Protein AF-A0A2V9RUV4-F1 (afdb_monomer_lite)

Structure (mmCIF, N/CA/C/O backbone):
data_AF-A0A2V9RUV4-F1
#
_entry.id   AF-A0A2V9RUV4-F1
#
loop_
_atom_site.group_PDB
_atom_site.id
_atom_site.type_symbol
_atom_site.label_atom_id
_atom_site.label_alt_id
_atom_site.label_comp_id
_atom_site.label_asym_id
_atom_site.label_entity_id
_atom_site.label_seq_id
_atom_site.pdbx_PDB_ins_code
_atom_site.Cartn_x
_atom_site.Cartn_y
_atom_site.Cartn_z
_atom_site.occupancy
_atom_site.B_iso_or_equiv
_atom_site.auth_seq_id
_atom_site.auth_comp_id
_atom_site.auth_asym_id
_atom_site.auth_atom_id
_atom_site.pdbx_PDB_model_num
ATOM 1 N N . MET A 1 1 ? 13.835 4.574 1.248 1.00 84.31 1 MET A N 1
ATOM 2 C CA . MET A 1 1 ? 12.656 5.333 1.713 1.00 84.31 1 MET A CA 1
ATOM 3 C C . MET A 1 1 ? 11.817 4.532 2.700 1.00 84.31 1 MET A C 1
ATOM 5 O O . MET A 1 1 ? 11.762 4.933 3.848 1.00 84.31 1 MET A O 1
ATOM 9 N N . LEU A 1 2 ? 11.228 3.397 2.304 1.00 88.75 2 LEU A N 1
ATOM 10 C CA . LEU A 1 2 ? 10.301 2.615 3.147 1.00 88.75 2 LEU A CA 1
ATOM 11 C C . LEU A 1 2 ? 10.817 2.343 4.571 1.00 88.75 2 LEU A C 1
ATOM 13 O O . LEU A 1 2 ? 10.119 2.646 5.529 1.00 88.75 2 LEU A O 1
ATOM 17 N N . LYS A 1 3 ? 12.079 1.914 4.718 1.00 91.06 3 LYS A N 1
ATOM 18 C CA . LYS A 1 3 ? 12.719 1.717 6.033 1.00 91.06 3 LYS A CA 1
ATOM 19 C C . LYS A 1 3 ? 12.682 2.961 6.932 1.00 91.06 3 LYS A C 1
ATOM 21 O O . LYS A 1 3 ? 12.492 2.826 8.129 1.00 91.06 3 LYS A O 1
ATOM 26 N N . LEU A 1 4 ? 12.870 4.157 6.365 1.00 90.62 4 LEU A N 1
ATOM 27 C CA . LEU A 1 4 ? 12.819 5.412 7.121 1.00 90.62 4 LEU A CA 1
ATOM 28 C C . LEU A 1 4 ? 11.401 5.682 7.633 1.00 90.62 4 LEU A C 1
ATOM 30 O O . LEU A 1 4 ? 11.244 6.047 8.792 1.00 90.62 4 LEU A O 1
ATOM 34 N N . LEU A 1 5 ? 10.390 5.507 6.776 1.00 93.56 5 LEU A N 1
ATOM 35 C CA . LEU A 1 5 ? 8.990 5.693 7.164 1.00 93.56 5 LEU A CA 1
ATOM 36 C C . LEU A 1 5 ? 8.600 4.717 8.275 1.00 93.56 5 LEU A C 1
ATOM 38 O O . LEU A 1 5 ? 8.023 5.144 9.267 1.00 93.56 5 LEU A O 1
ATOM 42 N N . ASP A 1 6 ? 8.994 3.451 8.130 1.00 93.62 6 ASP A N 1
ATOM 43 C CA . ASP A 1 6 ? 8.707 2.385 9.086 1.00 93.62 6 ASP A CA 1
ATOM 44 C C . ASP A 1 6 ? 9.362 2.651 10.449 1.00 93.62 6 ASP A C 1
ATOM 46 O O . ASP A 1 6 ? 8.673 2.745 11.464 1.00 93.62 6 ASP A O 1
ATOM 50 N N . SER A 1 7 ? 10.681 2.882 10.473 1.00 94.19 7 SER A N 1
ATOM 51 C CA . SER A 1 7 ? 11.424 2.999 11.731 1.00 94.19 7 SER A CA 1
ATOM 52 C C . SER A 1 7 ? 11.280 4.352 12.423 1.00 94.19 7 SER A C 1
ATOM 54 O O . SER A 1 7 ? 11.325 4.417 13.647 1.00 94.19 7 SER A O 1
ATOM 56 N N . ALA A 1 8 ? 11.208 5.445 11.657 1.00 94.81 8 ALA A N 1
ATOM 57 C CA . ALA A 1 8 ? 11.284 6.797 12.213 1.00 94.81 8 ALA A CA 1
ATOM 58 C C . ALA A 1 8 ? 9.921 7.482 12.340 1.00 94.81 8 ALA A C 1
ATOM 60 O O . ALA A 1 8 ? 9.845 8.480 13.050 1.00 94.81 8 ALA A O 1
ATOM 61 N N . GLN A 1 9 ? 8.879 6.984 11.654 1.00 95.62 9 GLN A N 1
ATOM 62 C CA . GLN A 1 9 ? 7.526 7.560 11.655 1.00 95.62 9 GLN A CA 1
ATOM 63 C C . GLN A 1 9 ? 7.555 9.103 11.555 1.00 95.62 9 GLN A C 1
ATOM 65 O O . GLN A 1 9 ? 7.086 9.804 12.451 1.00 95.62 9 GLN A O 1
ATOM 70 N N . PRO A 1 10 ? 8.162 9.668 10.491 1.00 94.56 10 PRO A N 1
ATOM 71 C CA . PRO A 1 10 ? 8.632 11.057 10.485 1.00 94.56 10 PRO A CA 1
ATOM 72 C C . PRO A 1 10 ? 7.519 12.112 10.394 1.00 94.56 10 PRO A C 1
ATOM 74 O O . PRO A 1 10 ? 7.819 13.304 10.363 1.00 94.56 10 PRO A O 1
ATOM 77 N N . VAL A 1 11 ? 6.254 11.693 10.316 1.00 95.00 11 VAL A N 1
ATOM 78 C CA . VAL A 1 11 ? 5.084 12.566 10.188 1.00 95.00 11 VAL A CA 1
ATOM 79 C C . VAL A 1 11 ? 4.290 12.535 11.501 1.00 95.00 11 VAL A C 1
ATOM 81 O O . VAL A 1 11 ? 3.595 11.550 11.766 1.00 95.00 11 VAL A O 1
ATOM 84 N N . PRO A 1 12 ? 4.377 13.580 12.346 1.00 94.38 12 PRO A N 1
ATOM 85 C CA . PRO A 1 12 ? 3.706 13.603 13.641 1.00 94.38 12 PRO A CA 1
ATOM 86 C C . PRO A 1 12 ? 2.186 13.432 13.535 1.00 94.38 12 PRO A C 1
ATOM 88 O O . PRO A 1 12 ? 1.517 14.047 12.708 1.00 94.38 12 PRO A O 1
ATOM 91 N N . GLY A 1 13 ? 1.620 12.603 14.413 1.00 92.69 13 GLY A N 1
ATOM 92 C CA . GLY A 1 13 ? 0.179 12.343 14.450 1.00 92.69 13 GLY A CA 1
ATOM 93 C C . GLY A 1 13 ? -0.337 11.431 13.332 1.00 92.69 13 GLY A C 1
ATOM 94 O O . GLY A 1 13 ? -1.541 11.187 13.273 1.00 92.69 13 GLY A O 1
ATOM 95 N N . ALA A 1 14 ? 0.535 10.924 12.456 1.00 93.50 14 ALA A N 1
ATOM 96 C CA . ALA A 1 14 ? 0.233 9.796 11.586 1.00 93.50 14 ALA A CA 1
ATOM 97 C C . ALA A 1 14 ? 0.808 8.509 12.192 1.00 93.50 14 ALA A C 1
ATOM 99 O O . ALA A 1 14 ? 1.903 8.509 12.749 1.00 93.50 14 ALA A O 1
ATOM 100 N N . GLN A 1 15 ? 0.076 7.406 12.047 1.00 93.38 15 GLN A N 1
ATOM 101 C CA . GLN A 1 15 ? 0.623 6.064 12.209 1.00 93.38 15 GLN A CA 1
ATOM 102 C C . GLN A 1 15 ? 0.776 5.470 10.811 1.00 93.38 15 GLN A C 1
ATOM 104 O O . GLN A 1 15 ? -0.218 5.198 10.138 1.00 93.38 15 GLN A O 1
ATOM 109 N N . ILE A 1 16 ? 2.016 5.321 10.356 1.00 95.19 16 ILE A N 1
ATOM 110 C CA . ILE A 1 16 ? 2.336 4.865 9.007 1.00 95.19 16 ILE A CA 1
ATOM 111 C C . ILE A 1 16 ? 2.576 3.359 9.056 1.00 95.19 16 ILE A C 1
ATOM 113 O O . ILE A 1 16 ? 3.502 2.891 9.717 1.00 95.19 16 ILE A O 1
ATOM 117 N N . ILE A 1 17 ? 1.757 2.610 8.320 1.00 93.88 17 ILE A N 1
ATOM 118 C CA . ILE A 1 17 ? 1.955 1.180 8.076 1.00 93.88 17 ILE A CA 1
ATOM 119 C C . ILE A 1 17 ? 2.569 1.044 6.688 1.00 93.88 17 ILE A C 1
ATOM 121 O O . ILE A 1 17 ? 1.972 1.461 5.695 1.00 93.88 17 ILE A O 1
ATOM 125 N N . VAL A 1 18 ? 3.779 0.497 6.628 1.00 94.81 18 VAL A N 1
ATOM 126 C CA . VAL A 1 18 ? 4.554 0.410 5.391 1.00 94.81 18 VAL A CA 1
ATOM 127 C C . VAL A 1 18 ? 4.442 -0.993 4.805 1.00 94.81 18 VAL A C 1
ATOM 129 O O . VAL A 1 18 ? 4.652 -1.978 5.506 1.00 94.81 18 VAL A O 1
ATOM 132 N N . LEU A 1 19 ? 4.151 -1.076 3.507 1.00 94.94 19 LEU A N 1
ATOM 133 C CA . LEU A 1 19 ? 4.134 -2.319 2.738 1.00 94.94 19 LEU A CA 1
ATOM 134 C C . LEU A 1 19 ? 5.168 -2.229 1.609 1.00 94.94 19 LEU A C 1
ATOM 136 O O . LEU A 1 19 ? 5.325 -1.174 0.993 1.00 94.94 19 LEU A O 1
ATOM 140 N N . SER A 1 20 ? 5.874 -3.331 1.353 1.00 95.38 20 SER A N 1
ATOM 141 C CA . SER A 1 20 ? 6.747 -3.493 0.186 1.00 95.38 20 SER A CA 1
ATOM 142 C C . SER A 1 20 ? 6.151 -4.579 -0.698 1.00 95.38 20 SER A C 1
ATOM 144 O O . SER A 1 20 ? 6.113 -5.740 -0.302 1.00 95.38 20 SER A O 1
ATOM 146 N N . GLU A 1 21 ? 5.661 -4.194 -1.871 1.00 95.75 21 GLU A N 1
ATOM 147 C CA . GLU A 1 21 ? 4.973 -5.079 -2.812 1.00 95.75 21 GLU A CA 1
ATOM 148 C C . GLU A 1 21 ? 5.857 -5.242 -4.056 1.00 95.75 21 GLU A C 1
ATOM 150 O O . GLU A 1 21 ? 6.040 -4.308 -4.836 1.00 95.75 21 GLU A O 1
ATOM 155 N N . HIS A 1 22 ? 6.475 -6.413 -4.209 1.00 96.88 22 HIS A N 1
ATOM 156 C CA . HIS A 1 22 ? 7.444 -6.669 -5.274 1.00 96.88 22 HIS A CA 1
ATOM 157 C C . HIS A 1 22 ? 6.720 -7.132 -6.544 1.00 96.88 22 HIS A C 1
ATOM 159 O O . HIS A 1 22 ? 6.129 -8.208 -6.601 1.00 96.88 22 HIS A O 1
ATOM 165 N N . VAL A 1 23 ? 6.747 -6.309 -7.582 1.00 97.06 23 VAL A N 1
ATOM 166 C CA . VAL A 1 23 ? 6.105 -6.620 -8.865 1.00 97.06 23 VAL A CA 1
ATOM 167 C C . VAL A 1 23 ? 6.933 -7.616 -9.675 1.00 97.06 23 VAL A C 1
ATOM 169 O O . VAL A 1 23 ? 8.160 -7.618 -9.615 1.00 97.06 23 VAL A O 1
ATOM 172 N N . ASP A 1 24 ? 6.260 -8.467 -10.442 1.00 96.38 24 ASP A N 1
ATOM 173 C CA . ASP A 1 24 ? 6.880 -9.570 -11.187 1.00 96.38 24 ASP A CA 1
ATOM 174 C C . ASP A 1 24 ? 7.227 -9.237 -12.647 1.00 96.38 24 ASP A C 1
ATOM 176 O O . ASP A 1 24 ? 7.958 -9.991 -13.287 1.00 96.38 24 ASP A O 1
ATOM 180 N N . TYR A 1 25 ? 6.779 -8.099 -13.192 1.00 94.19 25 TYR A N 1
ATOM 181 C CA . TYR A 1 25 ? 7.015 -7.763 -14.604 1.00 94.19 25 TYR A CA 1
ATOM 182 C C . TYR A 1 25 ? 8.483 -7.445 -14.939 1.00 94.19 25 TYR A C 1
ATOM 184 O O . TYR A 1 25 ? 8.818 -7.311 -16.114 1.00 94.19 25 TYR A O 1
ATOM 192 N N . TRP A 1 26 ? 9.372 -7.367 -13.943 1.00 92.62 26 TRP A N 1
ATOM 193 C CA . TRP A 1 26 ? 10.828 -7.295 -14.134 1.00 92.62 26 TRP A CA 1
ATOM 194 C C . TRP A 1 26 ? 11.498 -8.662 -14.344 1.00 92.62 26 TRP A C 1
ATOM 196 O O . TRP A 1 26 ? 12.660 -8.711 -14.735 1.00 92.62 26 TRP A O 1
ATOM 206 N N . ASN A 1 27 ? 10.786 -9.774 -14.145 1.00 92.56 27 ASN A N 1
ATOM 207 C CA . ASN A 1 27 ? 11.355 -11.129 -14.150 1.00 92.56 27 ASN A CA 1
ATOM 208 C C . ASN A 1 27 ? 11.645 -11.699 -15.560 1.00 92.56 27 ASN A C 1
ATOM 210 O O . ASN A 1 27 ? 11.511 -12.901 -15.786 1.00 92.56 27 ASN A O 1
ATOM 214 N N . HIS A 1 28 ? 11.996 -10.861 -16.537 1.00 84.75 28 HIS A N 1
ATOM 215 C CA . HIS A 1 28 ? 12.134 -11.256 -17.946 1.00 84.75 28 HIS A CA 1
ATOM 216 C C . HIS A 1 28 ? 13.585 -11.448 -18.425 1.00 84.75 28 HIS A C 1
ATOM 218 O O . HIS A 1 28 ? 13.792 -12.097 -19.447 1.00 84.75 28 HIS A O 1
ATOM 224 N N . ASP A 1 29 ? 14.586 -10.992 -17.663 1.00 83.44 29 ASP A N 1
ATOM 225 C CA . ASP A 1 29 ? 16.009 -11.025 -18.060 1.00 83.44 29 ASP A CA 1
ATOM 226 C C . ASP A 1 29 ? 16.814 -12.173 -17.412 1.00 83.44 29 ASP A C 1
ATOM 228 O O . ASP 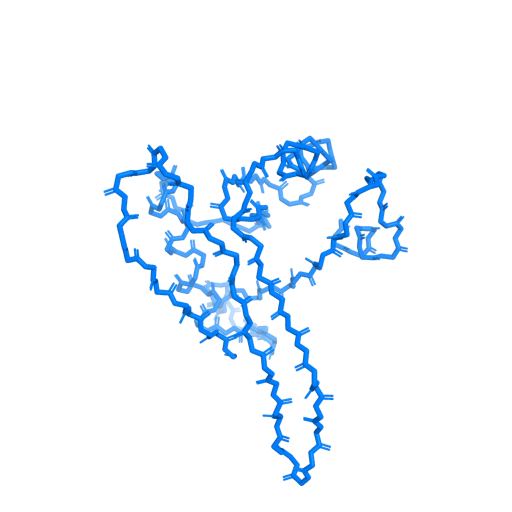A 1 29 ? 18.030 -12.102 -17.239 1.00 83.44 29 ASP A O 1
ATOM 232 N N . GLY A 1 30 ? 16.136 -13.258 -17.024 1.00 87.62 30 GLY A N 1
ATOM 233 C CA . GLY A 1 30 ? 16.761 -14.452 -16.435 1.00 87.62 30 GLY A CA 1
ATOM 234 C C . GLY A 1 30 ? 17.049 -14.366 -14.931 1.00 87.62 30 GLY A C 1
ATOM 235 O O . GLY A 1 30 ? 17.430 -15.369 -14.328 1.00 87.62 30 GLY A O 1
ATOM 236 N N . TRP A 1 31 ? 16.814 -13.210 -14.307 1.00 92.25 31 TRP A N 1
ATOM 237 C CA . TRP A 1 31 ? 16.716 -13.064 -12.855 1.00 92.25 31 TRP A CA 1
ATOM 238 C C . TRP A 1 31 ? 15.245 -12.988 -12.438 1.00 92.25 31 TRP A C 1
ATOM 240 O O . TRP A 1 31 ? 14.450 -12.303 -13.077 1.00 92.25 31 TRP A O 1
ATOM 250 N N . VAL A 1 32 ? 14.895 -13.701 -11.367 1.00 94.56 32 VAL A N 1
ATOM 251 C CA . VAL A 1 32 ? 13.551 -13.706 -10.779 1.00 94.56 32 VAL A CA 1
ATOM 252 C C . VAL A 1 32 ? 13.673 -13.248 -9.336 1.00 94.56 32 VAL A C 1
ATOM 254 O O . VAL A 1 32 ? 14.419 -13.851 -8.560 1.00 94.56 32 VAL A O 1
ATOM 257 N N . ASP A 1 33 ? 12.933 -12.206 -8.969 1.00 95.31 33 ASP A N 1
ATOM 258 C CA . ASP A 1 33 ? 12.849 -11.769 -7.579 1.00 95.31 33 ASP A CA 1
ATOM 259 C C . ASP A 1 33 ? 12.016 -12.781 -6.766 1.00 95.31 33 ASP A C 1
ATOM 261 O O . ASP A 1 33 ? 10.816 -12.919 -7.025 1.00 95.31 33 ASP A O 1
ATOM 265 N N . PRO A 1 34 ? 12.591 -13.482 -5.768 1.00 95.50 34 PRO A N 1
ATOM 266 C CA . PRO A 1 34 ? 11.863 -14.475 -4.976 1.00 95.50 34 PRO A CA 1
ATOM 267 C C . PRO A 1 34 ? 10.739 -13.878 -4.117 1.00 95.50 34 PRO A C 1
ATOM 269 O O . PRO A 1 34 ? 9.897 -14.625 -3.624 1.00 95.50 34 PRO A O 1
ATOM 272 N N . TYR A 1 35 ? 10.724 -12.558 -3.921 1.00 95.94 35 TYR A N 1
ATOM 273 C CA . TYR A 1 35 ? 9.665 -11.856 -3.197 1.00 95.94 35 TYR A CA 1
ATOM 274 C C . TYR A 1 35 ? 8.587 -11.300 -4.126 1.00 95.94 35 TYR A C 1
ATOM 276 O O . TYR A 1 35 ? 7.566 -10.807 -3.642 1.00 95.94 35 TYR A O 1
ATOM 284 N N . SER A 1 36 ? 8.802 -11.368 -5.444 1.00 96.88 36 SER A N 1
ATOM 285 C CA . SER A 1 36 ? 7.826 -10.877 -6.409 1.00 96.88 36 SER A CA 1
ATOM 286 C C . SER A 1 36 ? 6.598 -11.771 -6.512 1.00 96.88 36 SER A C 1
ATOM 288 O O . SER A 1 36 ? 6.655 -12.985 -6.316 1.00 96.88 36 SER A O 1
ATOM 290 N N . SER A 1 37 ? 5.459 -11.158 -6.823 1.00 96.69 37 SER A N 1
ATOM 291 C CA . SER A 1 37 ? 4.203 -11.872 -7.032 1.00 96.69 37 SER A CA 1
ATOM 292 C C . SER A 1 37 ? 3.327 -11.157 -8.046 1.00 96.69 37 SER A C 1
ATOM 294 O O . SER A 1 37 ? 3.207 -9.928 -8.041 1.00 96.69 37 SER A O 1
ATOM 296 N N . ARG A 1 38 ? 2.624 -11.948 -8.859 1.00 96.06 38 ARG A N 1
ATOM 297 C CA . ARG A 1 38 ? 1.655 -11.447 -9.833 1.00 96.06 38 ARG A CA 1
ATOM 298 C C . ARG A 1 38 ? 0.546 -10.612 -9.196 1.00 96.06 38 ARG A C 1
ATOM 300 O O . ARG A 1 38 ? 0.101 -9.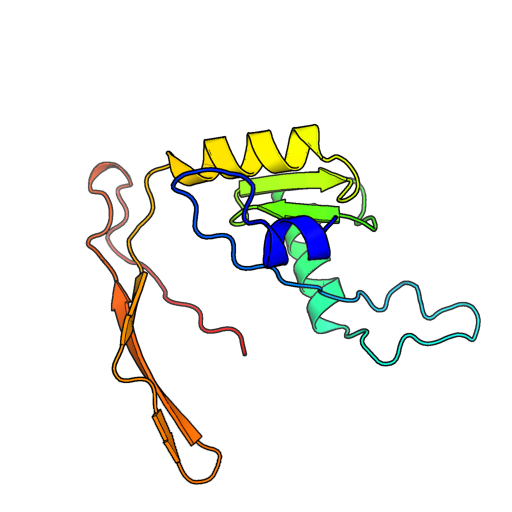634 -9.788 1.00 96.06 38 ARG A O 1
ATOM 307 N N . VAL A 1 39 ? 0.146 -10.946 -7.967 1.00 96.00 39 VAL A N 1
ATOM 308 C CA . VAL A 1 39 ? -0.885 -10.204 -7.220 1.00 96.00 39 VAL A CA 1
ATOM 309 C C . VAL A 1 39 ? -0.460 -8.750 -6.978 1.00 96.00 39 VAL A C 1
ATOM 311 O O . VAL A 1 39 ? -1.291 -7.846 -7.058 1.00 96.00 39 VAL A O 1
ATOM 314 N N . PHE A 1 40 ? 0.832 -8.504 -6.741 1.00 96.44 40 PHE A N 1
ATOM 315 C CA . PHE A 1 40 ? 1.371 -7.153 -6.563 1.00 96.44 40 PHE A CA 1
ATOM 316 C C . PHE A 1 40 ? 1.396 -6.378 -7.885 1.00 96.44 40 PHE A C 1
ATOM 318 O O . PHE A 1 40 ? 0.986 -5.218 -7.924 1.00 96.44 40 PHE A O 1
ATOM 325 N N . THR A 1 41 ? 1.763 -7.033 -8.990 1.00 97.06 41 THR A N 1
ATOM 326 C CA . THR A 1 41 ? 1.660 -6.453 -10.341 1.00 97.06 41 THR A CA 1
ATOM 327 C C . THR A 1 41 ? 0.224 -6.088 -10.709 1.00 97.06 41 THR A C 1
ATOM 329 O O . THR A 1 41 ? -0.030 -4.993 -11.217 1.00 97.06 41 THR A O 1
ATOM 332 N N . ASP A 1 42 ? -0.736 -6.974 -10.441 1.00 96.31 42 ASP A N 1
ATOM 333 C CA . ASP A 1 42 ? -2.149 -6.726 -10.740 1.00 96.31 42 ASP A CA 1
ATOM 334 C C . ASP A 1 42 ? -2.693 -5.564 -9.893 1.00 96.31 42 ASP A C 1
ATOM 336 O O . ASP A 1 42 ? -3.393 -4.687 -10.406 1.00 96.31 42 ASP A O 1
ATOM 340 N N . ARG A 1 43 ? -2.311 -5.495 -8.611 1.00 95.56 43 ARG A N 1
ATOM 341 C CA . ARG A 1 43 ? -2.664 -4.386 -7.715 1.00 95.56 43 ARG A CA 1
ATOM 342 C C . ARG A 1 43 ? -2.088 -3.052 -8.191 1.00 95.56 43 ARG A C 1
ATOM 344 O O . ARG A 1 43 ? -2.821 -2.063 -8.228 1.00 95.56 43 ARG A O 1
ATOM 351 N N . GLN A 1 44 ? -0.822 -3.016 -8.600 1.00 97.50 44 GLN A N 1
ATOM 352 C CA . GLN A 1 44 ? -0.214 -1.810 -9.164 1.00 97.50 44 GLN A CA 1
ATOM 353 C C . GLN A 1 44 ? -0.881 -1.395 -10.482 1.00 97.50 44 GLN A C 1
ATOM 355 O O . GLN A 1 44 ? -1.157 -0.217 -10.712 1.00 97.50 44 GLN A O 1
ATOM 360 N N . SER A 1 45 ? -1.210 -2.366 -11.332 1.00 97.06 45 SER A N 1
ATOM 361 C CA . SER A 1 45 ? -1.922 -2.119 -12.588 1.00 97.06 45 SER A CA 1
ATOM 362 C C . SER A 1 45 ? -3.302 -1.505 -12.335 1.00 97.06 45 SER A C 1
ATOM 364 O O . SER A 1 45 ? -3.691 -0.549 -13.008 1.00 97.06 45 SER A O 1
ATOM 366 N N . ALA A 1 46 ? -4.024 -1.978 -11.313 1.00 96.50 46 ALA A N 1
ATOM 367 C CA . ALA A 1 46 ? -5.293 -1.383 -10.899 1.00 96.50 46 ALA A CA 1
ATOM 368 C C . ALA A 1 46 ? -5.128 0.076 -10.430 1.00 96.50 46 ALA A C 1
ATOM 370 O O . ALA A 1 46 ? -5.964 0.923 -10.756 1.00 96.50 46 ALA A O 1
ATOM 371 N N . TYR A 1 47 ? -4.042 0.399 -9.719 1.00 97.25 47 TYR A N 1
ATOM 372 C CA . TYR A 1 47 ? -3.716 1.787 -9.375 1.00 97.25 47 TYR A CA 1
ATOM 373 C C . TYR A 1 47 ? -3.365 2.631 -10.600 1.00 97.25 47 TYR A C 1
ATOM 375 O O . TYR A 1 47 ? -3.864 3.749 -10.710 1.00 97.25 47 TYR A O 1
ATOM 383 N N . SER A 1 48 ? -2.610 2.089 -11.557 1.00 97.62 48 SER A N 1
ATOM 384 C CA . SER A 1 48 ? -2.285 2.786 -12.808 1.00 97.62 48 SER A CA 1
ATOM 385 C C . SER A 1 48 ? -3.549 3.194 -13.567 1.00 97.62 48 SER A C 1
ATOM 387 O O . SER A 1 48 ? -3.680 4.349 -13.968 1.00 97.62 48 SER A O 1
ATOM 389 N N . VAL A 1 49 ? -4.533 2.290 -13.679 1.00 97.44 49 VAL A N 1
ATOM 390 C CA . VAL A 1 49 ? -5.848 2.604 -14.267 1.00 97.44 49 VAL A CA 1
ATOM 391 C C . VAL A 1 49 ? -6.575 3.673 -13.451 1.00 97.44 49 VAL A C 1
ATOM 393 O O . VAL A 1 49 ? -7.080 4.643 -14.014 1.00 97.44 49 VAL A O 1
ATOM 396 N N . ARG A 1 50 ? -6.615 3.528 -12.120 1.00 96.19 50 ARG A N 1
ATOM 397 C CA . ARG A 1 50 ? -7.300 4.470 -11.222 1.00 96.19 50 ARG A CA 1
ATOM 398 C C . ARG A 1 50 ? -6.731 5.889 -11.299 1.00 96.19 50 ARG A C 1
ATOM 400 O O . ARG A 1 50 ? -7.499 6.844 -11.209 1.00 96.19 50 ARG A O 1
ATOM 407 N N . PHE A 1 51 ? -5.416 6.026 -11.428 1.00 97.31 51 PHE A N 1
ATOM 408 C CA . PHE A 1 51 ? -4.726 7.314 -11.490 1.00 97.31 51 PHE A CA 1
ATOM 409 C C . PHE A 1 51 ? -4.541 7.836 -12.923 1.00 97.31 51 PHE A C 1
ATOM 411 O O . PHE A 1 51 ? -4.048 8.947 -13.102 1.00 97.31 51 PHE A O 1
ATOM 418 N N . GLY A 1 52 ? -4.972 7.081 -13.942 1.00 97.44 52 GLY A N 1
ATOM 419 C CA . GLY A 1 52 ? -4.840 7.474 -15.346 1.00 97.44 52 GLY A CA 1
ATOM 420 C C . GLY A 1 52 ? -3.388 7.501 -15.832 1.00 97.44 52 GLY A C 1
ATOM 421 O O . GLY A 1 52 ? -3.044 8.310 -16.693 1.00 97.44 52 GLY A O 1
ATOM 422 N N . LEU A 1 53 ? -2.530 6.647 -15.268 1.00 97.62 53 LEU A N 1
ATOM 423 C CA . LEU A 1 53 ? -1.135 6.522 -15.678 1.00 97.62 53 LEU A CA 1
ATOM 424 C C . LEU A 1 53 ? -1.042 5.796 -17.019 1.00 97.62 53 LEU A C 1
ATOM 426 O O . LEU A 1 53 ? -1.773 4.840 -17.275 1.00 97.62 53 LEU A O 1
ATOM 430 N N . ALA A 1 54 ? -0.099 6.216 -17.863 1.00 96.25 54 ALA A N 1
ATOM 431 C CA . ALA A 1 54 ? 0.143 5.562 -19.149 1.00 96.25 54 ALA A CA 1
ATOM 432 C C . ALA A 1 54 ? 0.637 4.110 -18.987 1.00 96.25 54 ALA A C 1
ATOM 434 O O . ALA A 1 54 ? 0.361 3.262 -19.832 1.00 96.25 54 ALA A O 1
ATOM 435 N N . SER A 1 55 ? 1.371 3.835 -17.908 1.00 94.50 55 SER A N 1
ATOM 436 C CA . SER A 1 55 ? 1.959 2.531 -17.596 1.00 94.50 55 SER A CA 1
ATOM 437 C C . SER A 1 55 ? 2.377 2.460 -16.122 1.00 94.50 55 SER A C 1
ATOM 439 O O . SER A 1 55 ? 2.778 3.495 -15.578 1.00 94.50 55 SER A O 1
ATOM 441 N N . PRO A 1 56 ? 2.364 1.268 -15.496 1.00 95.50 56 PRO A N 1
ATOM 442 C CA . PRO A 1 56 ? 2.954 1.072 -14.175 1.00 95.50 56 PRO A CA 1
ATOM 443 C C . PRO A 1 56 ? 4.463 1.339 -14.207 1.00 95.50 56 PRO A C 1
ATOM 445 O O . PRO A 1 56 ? 5.121 1.170 -15.237 1.00 95.50 56 PRO A O 1
ATOM 448 N N . TYR A 1 57 ? 5.023 1.758 -13.076 1.00 96.44 57 TYR A N 1
ATOM 449 C CA . TYR A 1 57 ? 6.449 2.044 -12.948 1.00 96.44 57 TYR A CA 1
ATOM 450 C C . TYR A 1 57 ? 6.946 1.683 -11.548 1.00 96.44 57 TYR A C 1
ATOM 452 O O . TYR A 1 57 ? 6.181 1.657 -10.596 1.00 96.44 57 TYR A O 1
ATOM 460 N N . ALA A 1 58 ? 8.239 1.406 -11.392 1.00 94.44 58 ALA A N 1
ATOM 461 C CA . ALA A 1 58 ? 8.825 1.137 -10.082 1.00 94.44 58 ALA A CA 1
ATOM 462 C C . ALA A 1 58 ? 10.136 1.925 -9.904 1.00 94.44 58 ALA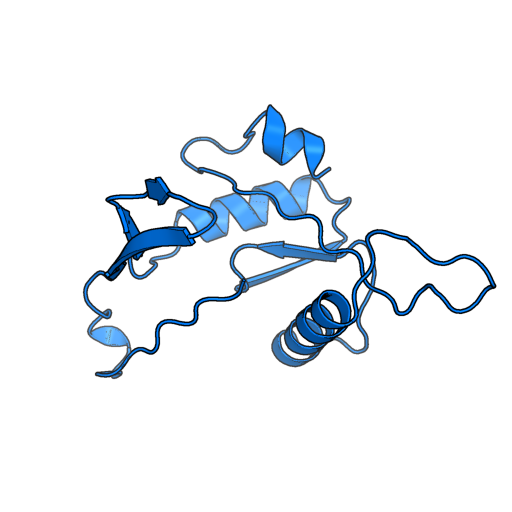 A C 1
ATOM 464 O O . ALA A 1 58 ? 10.890 2.050 -10.871 1.00 94.44 58 ALA A O 1
ATOM 465 N N . PRO A 1 59 ? 10.438 2.447 -8.697 1.00 96.19 59 PRO A N 1
ATOM 466 C CA . PRO A 1 59 ? 9.614 2.385 -7.488 1.00 96.19 59 PRO A CA 1
ATOM 467 C C . PRO A 1 59 ? 8.454 3.401 -7.508 1.00 96.19 59 PRO A C 1
ATOM 469 O O . PRO A 1 59 ? 8.684 4.608 -7.594 1.00 96.19 59 PRO A O 1
ATOM 472 N N . GLU A 1 60 ? 7.224 2.920 -7.341 1.00 97.69 60 GLU A N 1
ATOM 473 C CA . GLU A 1 60 ? 6.018 3.722 -7.092 1.00 97.69 60 GLU A CA 1
ATOM 474 C C . GLU A 1 60 ? 5.649 3.633 -5.606 1.00 97.69 60 GLU A C 1
ATOM 476 O O . GLU A 1 60 ? 5.844 2.602 -4.959 1.00 97.69 60 GLU A O 1
ATOM 481 N N . MET A 1 61 ? 5.134 4.722 -5.043 1.00 97.88 61 MET A N 1
ATOM 482 C CA . MET A 1 61 ? 4.526 4.745 -3.719 1.00 97.88 61 MET A CA 1
ATOM 483 C C . MET A 1 61 ? 3.096 5.242 -3.838 1.00 97.88 61 MET A C 1
ATOM 485 O O . MET A 1 61 ? 2.861 6.320 -4.375 1.00 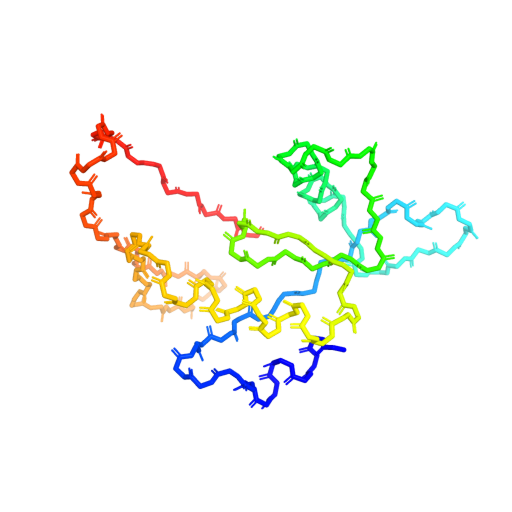97.88 61 MET A O 1
ATOM 489 N N . VAL A 1 62 ? 2.164 4.488 -3.260 1.00 97.62 62 VAL A N 1
ATOM 490 C CA . VAL A 1 62 ? 0.756 4.867 -3.147 1.00 97.62 62 VAL A CA 1
ATOM 491 C C . VAL A 1 62 ? 0.420 5.102 -1.675 1.00 97.62 62 VAL A C 1
ATOM 493 O O . VAL A 1 62 ? 0.697 4.249 -0.835 1.00 97.62 62 VAL A O 1
ATOM 496 N N . VAL A 1 63 ? -0.197 6.241 -1.348 1.00 96.88 63 VAL A N 1
ATOM 497 C CA . VAL A 1 63 ? -0.598 6.587 0.032 1.00 96.88 63 VAL A CA 1
ATOM 498 C C . VAL A 1 63 ? -2.118 6.526 0.162 1.00 96.88 63 VAL A C 1
ATOM 500 O O . VAL A 1 63 ? -2.834 7.252 -0.532 1.00 96.88 63 VAL A O 1
ATOM 503 N N . ASP A 1 64 ? -2.613 5.626 1.022 1.00 93.94 64 ASP A N 1
ATOM 504 C CA . ASP A 1 64 ? -4.041 5.350 1.281 1.00 93.94 64 ASP A CA 1
ATOM 505 C C . ASP A 1 64 ? -4.907 5.143 0.023 1.00 93.94 64 ASP A C 1
ATOM 507 O O . ASP A 1 64 ? -6.120 5.373 0.013 1.00 93.94 64 ASP A O 1
ATOM 511 N N . GLY A 1 65 ? -4.276 4.737 -1.081 1.00 93.38 65 GLY A N 1
ATOM 512 C CA . GLY A 1 65 ? -4.920 4.617 -2.386 1.00 93.38 65 GLY A CA 1
ATOM 513 C C . GLY A 1 65 ? -5.403 5.943 -2.985 1.00 93.38 65 GLY A C 1
ATOM 514 O O . GLY A 1 65 ? -6.171 5.909 -3.941 1.00 93.38 65 GLY A O 1
ATOM 515 N N . GLN A 1 66 ? -5.022 7.101 -2.434 1.00 91.69 66 GLN A N 1
ATOM 516 C CA . GLN A 1 66 ? -5.515 8.423 -2.858 1.00 91.69 66 GLN A CA 1
ATOM 517 C C . GLN A 1 66 ? -4.508 9.228 -3.683 1.00 91.69 66 GLN A C 1
ATOM 519 O O . GLN A 1 66 ? -4.894 10.203 -4.326 1.00 91.69 66 GLN A O 1
ATOM 524 N N . GLY A 1 67 ? -3.232 8.852 -3.670 1.00 94.25 67 GLY A N 1
ATOM 525 C CA . GLY A 1 67 ? -2.212 9.490 -4.493 1.00 94.25 67 GLY A CA 1
ATOM 526 C C . GLY A 1 67 ? -1.013 8.583 -4.711 1.00 94.25 67 GLY A C 1
ATOM 527 O O . GLY A 1 67 ? -0.721 7.745 -3.855 1.00 94.25 67 GLY A O 1
ATOM 528 N N . GLU A 1 68 ? -0.344 8.787 -5.842 1.00 97.38 68 GLU A N 1
ATOM 529 C CA . GLU A 1 68 ? 0.852 8.063 -6.271 1.00 97.38 68 GLU A CA 1
ATOM 530 C C . GLU A 1 68 ? 1.999 9.023 -6.610 1.00 97.38 68 GLU A C 1
ATOM 532 O O . GLU A 1 68 ? 1.767 10.205 -6.887 1.00 97.38 68 GLU A O 1
ATOM 537 N N . PHE A 1 69 ? 3.237 8.545 -6.484 1.00 97.75 69 PHE A N 1
ATOM 538 C CA . PHE A 1 69 ? 4.456 9.248 -6.887 1.00 97.75 69 PHE A CA 1
ATOM 539 C C . PHE A 1 69 ? 5.673 8.309 -6.839 1.00 97.75 69 PHE A C 1
ATOM 541 O O . PHE A 1 69 ? 5.647 7.243 -6.221 1.00 97.75 69 PHE A O 1
ATOM 548 N N . VAL A 1 70 ? 6.798 8.752 -7.413 1.00 97.31 70 VAL A N 1
ATOM 549 C CA . VAL A 1 70 ? 8.078 8.028 -7.346 1.00 97.31 70 VAL A CA 1
ATOM 550 C C . VAL A 1 70 ? 8.517 7.826 -5.894 1.00 97.31 70 VAL A C 1
ATOM 552 O O . VAL A 1 70 ? 8.814 8.788 -5.181 1.00 97.31 70 VAL A O 1
ATOM 555 N N . GLY A 1 71 ? 8.632 6.568 -5.466 1.00 94.69 71 GLY A N 1
ATOM 556 C CA . GLY A 1 71 ? 8.806 6.185 -4.060 1.00 94.69 71 GLY A CA 1
ATOM 557 C C . GLY A 1 71 ? 10.127 6.616 -3.410 1.00 94.69 71 GLY A C 1
ATOM 558 O O . GLY A 1 71 ? 10.285 6.515 -2.193 1.00 94.69 71 GLY A O 1
ATOM 559 N N . SER A 1 72 ? 11.088 7.123 -4.186 1.00 94.31 72 SER A N 1
ATOM 560 C CA . SER A 1 72 ? 12.319 7.732 -3.667 1.00 94.31 72 SER A CA 1
ATOM 561 C C . SER A 1 72 ? 12.148 9.199 -3.242 1.00 94.31 72 SER A C 1
ATOM 563 O O . SER A 1 72 ? 13.012 9.733 -2.544 1.00 94.31 72 SER A O 1
ATOM 565 N N . ASN A 1 73 ? 11.040 9.859 -3.602 1.00 96.00 73 ASN A N 1
ATOM 566 C CA . ASN A 1 73 ? 10.812 11.272 -3.310 1.00 96.00 73 ASN A CA 1
ATOM 567 C C . ASN A 1 73 ? 10.293 11.493 -1.875 1.00 96.00 73 ASN A C 1
ATOM 569 O O . ASN A 1 73 ? 9.093 11.443 -1.606 1.00 96.00 73 ASN A O 1
ATOM 573 N N . VAL A 1 74 ? 11.219 11.807 -0.962 1.00 93.69 74 VAL A N 1
ATOM 574 C CA . VAL A 1 74 ? 10.954 12.081 0.468 1.00 93.69 74 VAL A CA 1
ATOM 575 C C . VAL A 1 74 ? 9.901 13.171 0.659 1.00 93.69 74 VAL A C 1
ATOM 577 O O . VAL A 1 74 ? 9.005 13.051 1.493 1.00 93.69 74 VAL A O 1
ATOM 580 N N . ARG A 1 75 ? 10.014 14.254 -0.115 1.00 95.38 75 ARG A N 1
ATOM 581 C CA . ARG A 1 75 ? 9.145 15.421 0.023 1.00 95.38 75 ARG A CA 1
ATOM 582 C C . ARG A 1 75 ? 7.709 15.063 -0.341 1.00 95.38 75 ARG A C 1
ATOM 584 O O . ARG A 1 75 ? 6.798 15.417 0.401 1.00 95.38 75 ARG A O 1
ATOM 591 N N . ASN A 1 76 ? 7.514 14.358 -1.454 1.00 96.94 76 ASN A N 1
ATOM 592 C CA . ASN A 1 76 ? 6.184 13.929 -1.876 1.00 96.94 76 ASN A CA 1
ATOM 593 C C . ASN A 1 76 ? 5.586 12.915 -0.896 1.00 96.94 76 ASN A C 1
ATOM 595 O O . ASN A 1 76 ? 4.406 13.036 -0.586 1.00 96.94 76 ASN A O 1
ATOM 599 N N . ALA A 1 77 ? 6.397 12.010 -0.335 1.00 96.25 77 ALA A N 1
ATOM 600 C CA . ALA A 1 77 ? 5.943 11.084 0.702 1.00 96.25 77 ALA A CA 1
ATOM 601 C C . ALA A 1 77 ? 5.386 11.814 1.928 1.00 96.25 77 ALA A C 1
ATOM 603 O O . ALA A 1 77 ? 4.231 11.604 2.292 1.00 96.25 77 ALA A O 1
ATOM 604 N N . ASN A 1 78 ? 6.155 12.736 2.511 1.00 95.75 78 ASN A N 1
ATOM 605 C CA . ASN A 1 78 ? 5.705 13.488 3.685 1.00 95.75 78 ASN A CA 1
ATOM 606 C C . ASN A 1 78 ? 4.446 14.317 3.386 1.00 95.75 78 ASN A C 1
ATOM 608 O O . ASN A 1 78 ? 3.505 14.309 4.176 1.00 95.75 78 ASN A O 1
ATOM 612 N N . LEU A 1 79 ? 4.394 14.993 2.231 1.00 96.50 79 LEU A N 1
ATOM 613 C CA . LEU A 1 79 ? 3.225 15.783 1.831 1.00 96.50 79 LEU A CA 1
ATOM 614 C C . LEU A 1 79 ? 1.976 14.919 1.619 1.00 96.50 79 LEU A C 1
ATOM 616 O O . LEU A 1 79 ? 0.885 15.307 2.038 1.00 96.50 79 LEU A O 1
ATOM 620 N N . ALA A 1 80 ? 2.121 13.760 0.977 1.00 96.94 80 ALA A N 1
ATOM 621 C CA . ALA A 1 80 ? 1.015 12.843 0.742 1.00 96.94 80 ALA A CA 1
ATOM 622 C C . ALA A 1 80 ? 0.487 12.252 2.056 1.00 96.94 80 ALA A C 1
ATOM 624 O O . ALA A 1 80 ? -0.727 12.198 2.244 1.00 96.94 80 ALA A O 1
ATOM 625 N N . ILE A 1 81 ? 1.374 11.878 2.983 1.00 96.31 81 ILE A N 1
ATOM 626 C CA . ILE A 1 81 ? 0.997 11.341 4.299 1.00 96.31 81 ILE A CA 1
ATOM 627 C C . ILE A 1 81 ? 0.303 12.413 5.147 1.00 96.31 81 ILE A C 1
ATOM 629 O O . ILE A 1 81 ? -0.753 12.140 5.711 1.00 96.31 81 ILE A O 1
ATOM 633 N N . GLU A 1 82 ? 0.822 13.643 5.197 1.00 96.19 82 GLU A N 1
ATOM 634 C CA . GLU A 1 82 ? 0.162 14.746 5.917 1.00 96.19 82 GLU A CA 1
ATOM 635 C C . GLU A 1 82 ? -1.230 15.045 5.357 1.00 96.19 82 GLU A C 1
ATOM 637 O O . GLU A 1 82 ? -2.197 15.186 6.109 1.00 96.19 82 GLU A O 1
ATOM 642 N N . LYS A 1 83 ? -1.362 15.075 4.025 1.00 95.69 83 LYS A N 1
ATOM 643 C CA . LYS A 1 83 ? -2.661 15.235 3.364 1.00 95.69 83 LYS A CA 1
ATOM 644 C C . LYS A 1 83 ? -3.613 14.093 3.727 1.00 95.69 83 LYS A C 1
ATOM 646 O O . LYS A 1 83 ? -4.776 14.341 4.038 1.00 95.69 83 LYS A O 1
ATOM 651 N N . ALA A 1 84 ? -3.130 12.854 3.703 1.00 94.62 84 ALA A N 1
ATOM 652 C CA . ALA A 1 84 ? -3.940 11.680 3.996 1.00 94.62 84 ALA A CA 1
ATOM 653 C C . ALA A 1 84 ? -4.338 11.586 5.480 1.00 94.62 84 ALA A C 1
ATOM 655 O O . ALA A 1 84 ? -5.416 11.081 5.796 1.00 94.62 84 ALA A O 1
ATOM 656 N N . ARG A 1 85 ? -3.509 12.106 6.394 1.00 92.56 85 ARG A N 1
ATOM 657 C CA . ARG A 1 85 ? -3.773 12.157 7.840 1.00 92.56 85 ARG A CA 1
ATOM 658 C C . ARG A 1 85 ? -4.994 13.011 8.180 1.00 92.56 85 ARG A C 1
ATOM 660 O O . ARG A 1 85 ? -5.753 12.652 9.074 1.00 92.56 85 ARG A O 1
ATOM 667 N N . VAL A 1 86 ? -5.179 14.135 7.487 1.00 92.00 86 VAL A N 1
ATOM 668 C CA . VAL A 1 86 ? -6.293 15.071 7.741 1.00 92.00 86 VAL A CA 1
ATOM 669 C C . VAL A 1 86 ? -7.538 14.778 6.904 1.00 92.00 86 VAL A C 1
ATOM 671 O O . VAL A 1 86 ? -8.585 15.386 7.121 1.00 92.00 86 VAL A O 1
ATOM 674 N N . GLN A 1 87 ? -7.446 13.857 5.944 1.00 89.94 87 GLN A N 1
ATOM 675 C CA . GLN A 1 87 ? -8.591 13.443 5.146 1.00 89.94 87 GLN A CA 1
ATOM 676 C C . GLN A 1 87 ? -9.561 12.622 6.001 1.00 89.94 87 GLN A C 1
ATOM 678 O O . GLN A 1 87 ? -9.164 11.675 6.681 1.00 89.94 87 GLN A O 1
ATOM 683 N N . GLN A 1 88 ? -10.851 12.959 5.940 1.00 85.75 88 GLN A N 1
ATOM 684 C CA . GLN A 1 88 ? -11.881 12.186 6.624 1.00 85.75 88 GLN A CA 1
ATOM 685 C C . GLN A 1 88 ? -11.955 10.777 6.025 1.00 85.75 88 GLN A C 1
ATOM 687 O O . GLN A 1 88 ? -12.133 10.606 4.817 1.00 85.75 88 GLN A O 1
ATOM 692 N N . LYS A 1 89 ? -11.831 9.767 6.885 1.00 86.31 89 LYS A N 1
ATOM 693 C CA . LYS A 1 89 ? -11.922 8.349 6.532 1.00 86.31 89 LYS A CA 1
ATOM 694 C C . LYS A 1 89 ? -12.999 7.696 7.382 1.00 86.31 89 LYS A C 1
ATOM 696 O O . LYS A 1 89 ? -13.197 8.074 8.536 1.00 86.31 89 LYS A O 1
ATOM 701 N N . VAL A 1 90 ? -13.670 6.695 6.821 1.00 88.56 90 VAL A N 1
ATOM 702 C CA . VAL A 1 90 ? -14.487 5.788 7.631 1.00 88.56 90 VAL A CA 1
ATOM 703 C C . VAL A 1 90 ? -13.529 5.024 8.534 1.00 88.56 90 VAL A C 1
ATOM 705 O O . VAL A 1 90 ? -12.611 4.368 8.043 1.00 88.56 90 VAL A O 1
ATOM 708 N N . ALA A 1 91 ? -13.705 5.151 9.847 1.00 88.31 91 ALA A N 1
ATOM 709 C CA . ALA A 1 91 ? -12.870 4.435 10.798 1.00 88.31 91 ALA A CA 1
ATOM 710 C C . ALA A 1 91 ? -13.055 2.926 10.597 1.00 88.31 91 ALA A C 1
ATOM 712 O O . ALA A 1 91 ? -14.185 2.451 10.542 1.00 88.31 91 ALA A O 1
ATOM 713 N N . VAL A 1 92 ? -11.959 2.181 10.505 1.00 89.44 92 VAL A N 1
ATOM 714 C CA . VAL A 1 92 ? -11.970 0.716 10.545 1.00 89.44 92 VAL A CA 1
ATOM 715 C C . VAL A 1 92 ? -11.186 0.309 11.779 1.00 89.44 92 VAL A C 1
ATOM 717 O O . VAL A 1 92 ? -10.047 0.737 11.962 1.00 89.44 92 VAL A O 1
ATOM 720 N N . LYS A 1 93 ? -11.803 -0.486 12.647 1.00 91.50 93 LYS A N 1
ATOM 721 C CA . LYS A 1 93 ? -11.199 -0.982 13.877 1.00 91.50 93 LYS A CA 1
ATOM 722 C C . LYS A 1 93 ? -11.071 -2.492 13.784 1.00 91.50 93 LYS A C 1
ATOM 724 O O . LYS A 1 93 ? -12.054 -3.188 13.557 1.00 91.50 93 LYS A O 1
ATOM 729 N N . ILE A 1 94 ? -9.857 -2.981 13.995 1.00 91.38 94 ILE A N 1
ATOM 730 C CA . ILE A 1 94 ? -9.569 -4.406 14.135 1.00 91.38 94 ILE A CA 1
ATOM 731 C C . ILE A 1 94 ? -9.342 -4.675 15.625 1.00 91.38 94 ILE A C 1
ATOM 733 O O . ILE A 1 94 ? -8.590 -3.952 16.279 1.00 91.38 94 ILE A O 1
ATOM 737 N N . SER A 1 95 ? -10.020 -5.670 16.190 1.00 95.50 95 SER A N 1
ATOM 738 C CA . SER A 1 95 ? -9.942 -6.000 17.618 1.00 95.50 95 SER A CA 1
ATOM 739 C C . SER A 1 95 ? -10.055 -7.502 17.872 1.00 95.50 95 SER A C 1
ATOM 741 O O . SER A 1 95 ? -10.350 -8.268 16.959 1.00 95.50 95 SER A O 1
ATOM 743 N N . GLY A 1 96 ? -9.772 -7.937 19.106 1.00 94.5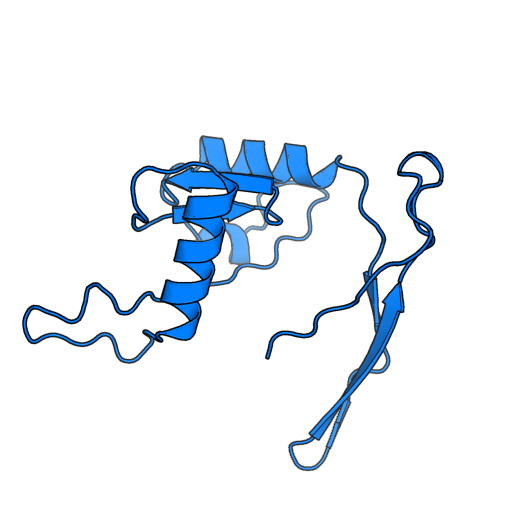6 96 GLY A N 1
ATOM 744 C CA . GLY A 1 96 ? -9.822 -9.354 19.488 1.00 94.56 96 GLY A CA 1
ATOM 745 C C . GLY A 1 96 ? -8.934 -10.248 18.619 1.00 94.56 96 GLY A C 1
ATOM 746 O O . GLY A 1 96 ? -9.338 -11.354 18.276 1.00 94.56 96 GLY A O 1
ATOM 747 N N . VAL A 1 97 ? -7.763 -9.737 18.223 1.00 95.06 97 VAL A N 1
ATOM 748 C CA . VAL A 1 97 ? -6.824 -10.452 17.356 1.00 95.06 97 VAL A CA 1
ATOM 749 C C . VAL A 1 97 ? -6.207 -11.614 18.130 1.00 95.06 97 VAL A C 1
ATOM 751 O O . VAL A 1 97 ? -5.535 -11.394 19.137 1.00 95.06 97 VAL A O 1
ATOM 754 N N . SER A 1 98 ? -6.412 -12.840 17.656 1.00 96.06 98 SER A N 1
ATOM 755 C CA . SER A 1 98 ? -5.754 -14.035 18.183 1.00 96.06 98 SER A CA 1
ATOM 756 C C . SER A 1 98 ? -5.290 -14.955 17.060 1.00 96.06 98 SER A C 1
ATOM 758 O O . SER A 1 98 ? -5.865 -14.977 15.972 1.00 96.06 98 SER A O 1
ATOM 760 N N . ILE A 1 99 ? -4.222 -15.706 17.325 1.00 95.88 99 ILE A N 1
ATOM 761 C CA . ILE A 1 99 ? -3.716 -16.742 16.426 1.00 95.88 99 ILE A CA 1
ATOM 762 C C . ILE A 1 99 ? -3.684 -18.046 17.210 1.00 95.88 99 ILE A C 1
ATOM 764 O O . ILE A 1 99 ? -2.954 -18.166 18.191 1.00 95.88 99 ILE A O 1
ATOM 768 N N . GLU A 1 100 ? -4.467 -19.026 16.771 1.00 95.00 100 GLU A N 1
ATOM 769 C CA . GLU A 1 100 ? -4.531 -20.352 17.386 1.00 95.00 100 GLU A CA 1
ATOM 770 C C . GLU A 1 100 ? -4.477 -21.416 16.294 1.00 95.00 100 GLU A C 1
ATOM 772 O O . GLU A 1 100 ? -5.274 -21.385 15.359 1.00 95.00 100 GLU A O 1
ATOM 777 N N . ASN A 1 101 ? -3.542 -22.365 16.404 1.00 94.44 101 ASN A N 1
ATOM 778 C CA . ASN A 1 101 ? -3.380 -23.467 15.445 1.00 94.44 101 ASN A CA 1
ATOM 779 C C . ASN A 1 101 ? -3.297 -23.002 13.974 1.00 94.44 101 ASN A C 1
ATOM 781 O O . ASN A 1 101 ? -3.875 -23.623 13.086 1.00 94.44 101 ASN A O 1
ATOM 785 N N . GLY A 1 102 ? -2.610 -21.883 13.719 1.00 92.50 102 GLY A N 1
ATOM 786 C CA . GLY A 1 102 ? -2.475 -21.306 12.375 1.00 92.50 102 GLY A CA 1
ATOM 787 C C . GLY A 1 102 ? -3.710 -20.552 11.866 1.00 92.50 102 GLY A C 1
ATOM 788 O O . GLY A 1 102 ? -3.706 -20.087 10.730 1.00 92.50 102 GLY A O 1
ATOM 789 N N . VAL A 1 103 ? -4.752 -20.393 12.685 1.00 92.56 103 VAL A N 1
ATOM 790 C CA . VAL A 1 103 ? -5.955 -19.623 12.348 1.00 92.56 103 VAL A CA 1
ATOM 791 C C . VAL A 1 103 ? -5.880 -18.246 12.999 1.00 92.56 103 VAL A C 1
ATOM 793 O O . VAL A 1 103 ? -5.854 -18.141 14.225 1.00 92.56 103 VAL A O 1
ATOM 796 N N . LEU A 1 104 ? -5.885 -17.192 12.177 1.00 92.94 104 LEU A N 1
ATOM 797 C CA . LEU A 1 104 ? -6.060 -15.810 12.624 1.00 92.94 104 LEU A CA 1
ATOM 798 C C . LEU A 1 104 ? -7.554 -15.529 12.834 1.00 92.94 104 LEU A C 1
ATOM 800 O O . LEU A 1 104 ? -8.353 -15.669 11.907 1.00 92.94 104 LEU A O 1
ATOM 804 N N . ARG A 1 105 ? -7.931 -15.098 14.037 1.00 94.38 105 ARG A N 1
ATOM 805 C CA . ARG A 1 105 ? -9.265 -14.570 14.344 1.00 94.38 105 ARG A CA 1
ATOM 806 C C . ARG A 1 105 ? -9.151 -13.094 14.686 1.00 94.38 105 ARG A C 1
ATOM 808 O O . ARG A 1 105 ? -8.265 -12.705 15.438 1.00 94.38 105 ARG A O 1
ATOM 815 N N . ALA A 1 106 ? -10.044 -12.284 14.133 1.00 94.25 106 ALA A N 1
ATOM 816 C CA . ALA A 1 106 ? -10.141 -10.863 14.429 1.00 94.25 106 ALA A CA 1
ATOM 817 C C . ALA A 1 106 ? -11.576 -10.376 14.202 1.00 94.25 106 ALA A C 1
ATOM 819 O O . ALA A 1 106 ? -12.284 -10.882 13.331 1.00 94.25 106 ALA A O 1
ATOM 820 N N . TYR A 1 107 ? -11.985 -9.367 14.964 1.00 93.56 107 TYR A N 1
ATOM 821 C CA . TYR A 1 107 ? -13.227 -8.631 14.765 1.00 93.56 107 TYR A CA 1
ATOM 822 C C . TYR A 1 107 ? -12.930 -7.344 14.008 1.00 93.56 107 TYR A C 1
ATOM 824 O O . TYR A 1 107 ? -12.058 -6.577 14.420 1.00 93.56 107 TYR A O 1
ATOM 832 N N . VAL A 1 108 ? -13.664 -7.108 12.923 1.00 92.06 108 VAL A N 1
ATOM 833 C CA . VAL A 1 108 ? -13.569 -5.884 12.124 1.00 92.06 108 VAL A CA 1
ATOM 834 C C . VAL A 1 108 ? -14.855 -5.087 12.298 1.00 92.06 108 VAL A C 1
ATOM 836 O O . VAL A 1 108 ? -15.939 -5.567 11.977 1.00 92.06 108 VAL A O 1
ATOM 839 N N . GLU A 1 109 ? -14.725 -3.865 12.798 1.00 91.94 109 GLU A N 1
ATOM 840 C CA . GLU A 1 109 ? -15.814 -2.904 12.959 1.00 91.94 109 GLU A CA 1
ATOM 841 C C . GLU A 1 109 ? -15.548 -1.689 12.068 1.00 91.94 109 GLU A C 1
ATOM 843 O O . GLU A 1 109 ? -14.409 -1.235 11.948 1.00 91.94 109 GLU A O 1
ATOM 848 N N . THR A 1 110 ? -16.594 -1.130 11.463 1.00 90.50 110 THR A N 1
ATOM 849 C CA . THR A 1 110 ? -16.496 0.105 10.675 1.00 90.50 110 THR A CA 1
ATOM 850 C C . THR A 1 110 ? -17.332 1.211 11.302 1.00 90.50 110 THR A C 1
ATOM 852 O O . THR A 1 110 ? -18.421 0.961 11.817 1.00 90.50 110 THR A O 1
ATOM 855 N N . GLY A 1 111 ? -16.853 2.448 11.220 1.00 87.56 111 GLY A N 1
ATOM 856 C CA . GLY A 1 111 ? -17.621 3.634 11.575 1.00 87.56 111 GLY A CA 1
ATOM 857 C C . GLY A 1 111 ? -18.801 3.867 10.630 1.00 87.56 111 GLY A C 1
ATOM 858 O O . GLY A 1 111 ? -18.942 3.214 9.594 1.00 87.56 111 GLY A O 1
ATOM 859 N N . MET A 1 112 ? -19.649 4.831 10.985 1.00 85.44 112 MET A N 1
ATOM 860 C CA . MET A 1 112 ? -20.773 5.234 10.139 1.00 85.44 112 MET A CA 1
ATOM 861 C C . MET A 1 112 ? -20.280 5.794 8.801 1.00 85.44 112 MET A C 1
ATOM 863 O O . MET A 1 112 ? -19.266 6.496 8.735 1.00 85.44 112 MET A O 1
ATOM 867 N N . LEU A 1 113 ? -21.022 5.498 7.733 1.00 81.94 113 LEU A N 1
ATOM 868 C CA . LEU A 1 113 ? -20.783 6.119 6.436 1.00 81.94 113 LEU A CA 1
ATOM 869 C C . LEU A 1 113 ? -21.073 7.622 6.520 1.00 81.94 113 LEU A C 1
ATOM 871 O O . LEU A 1 113 ? -22.067 8.009 7.137 1.00 81.94 113 LEU A O 1
ATOM 875 N N . PRO A 1 114 ? -20.257 8.484 5.891 1.00 77.94 114 PRO A N 1
ATOM 876 C CA . PRO A 1 114 ? -20.524 9.909 5.906 1.00 77.94 114 PRO A CA 1
ATOM 877 C C . PRO A 1 114 ? -21.814 10.209 5.134 1.00 77.94 114 PRO A C 1
ATOM 879 O O . PRO A 1 114 ? -21.931 9.854 3.957 1.00 77.94 114 PRO A O 1
ATOM 882 N N . GLU A 1 115 ? -22.758 10.898 5.778 1.00 74.75 115 GLU A N 1
ATOM 883 C CA . GLU A 1 115 ? -24.088 11.198 5.217 1.00 74.75 115 GLU A CA 1
ATOM 884 C C . GLU A 1 115 ? -24.014 11.936 3.870 1.00 74.75 115 GLU A C 1
ATOM 886 O O . GLU A 1 115 ? -24.819 11.701 2.971 1.00 74.75 115 GLU A O 1
ATOM 891 N N . HIS A 1 116 ? -22.983 12.763 3.681 1.00 72.88 116 HIS A N 1
ATOM 892 C CA . HIS A 1 116 ? -22.765 13.548 2.465 1.00 72.88 116 HIS A CA 1
ATOM 893 C C . HIS A 1 116 ? -22.385 12.721 1.224 1.00 72.88 116 HIS A C 1
ATOM 895 O O . HIS A 1 116 ? -22.330 13.265 0.124 1.00 72.88 116 HIS A O 1
ATOM 901 N N . THR A 1 117 ? -22.093 11.423 1.364 1.00 68.69 117 THR A N 1
ATOM 902 C CA . THR A 1 117 ? -21.725 10.572 0.218 1.00 68.69 117 THR A CA 1
ATOM 903 C C . THR A 1 117 ? -22.930 10.112 -0.601 1.00 68.69 117 THR A C 1
ATOM 905 O O . THR A 1 117 ? -22.744 9.594 -1.702 1.00 68.69 117 THR A O 1
ATOM 908 N N . GLY A 1 118 ? -24.155 10.241 -0.070 1.00 70.12 118 GLY A N 1
ATOM 909 C CA . GLY A 1 118 ? -25.367 9.682 -0.684 1.00 70.12 118 GLY A CA 1
ATOM 910 C C . GLY A 1 118 ? -25.339 8.152 -0.820 1.00 70.12 118 GLY A C 1
ATOM 911 O O . GLY A 1 118 ? -26.191 7.573 -1.492 1.00 70.12 118 GLY A O 1
ATOM 912 N N . LYS A 1 119 ? -24.347 7.480 -0.215 1.00 72.00 119 LYS A N 1
ATOM 913 C CA . LYS A 1 119 ? -24.188 6.027 -0.246 1.00 72.00 119 LYS A CA 1
ATOM 914 C C . LYS A 1 119 ? -24.694 5.428 1.059 1.00 72.00 119 LYS A C 1
ATOM 916 O O . LYS A 1 119 ? -24.245 5.793 2.138 1.00 72.00 119 LYS A O 1
ATOM 921 N N . HIS A 1 120 ? -25.586 4.449 0.941 1.00 70.69 120 HIS A N 1
ATOM 922 C CA . HIS A 1 120 ? -26.159 3.721 2.082 1.00 70.69 120 HIS A CA 1
ATOM 923 C C . HIS A 1 120 ? -25.572 2.315 2.261 1.00 70.69 120 HIS A C 1
ATOM 925 O O . HIS A 1 120 ? -26.010 1.566 3.130 1.00 70.69 120 HIS A O 1
ATOM 931 N N . LYS A 1 121 ? -24.610 1.929 1.416 1.00 75.06 121 LYS A N 1
ATOM 932 C CA . LYS A 1 121 ? -23.956 0.619 1.444 1.00 75.06 121 LYS A CA 1
ATOM 933 C C . LYS A 1 121 ? -22.449 0.790 1.314 1.00 75.06 121 LYS A C 1
ATOM 935 O O . LYS A 1 121 ? -21.986 1.582 0.491 1.00 75.06 121 LYS A O 1
ATOM 940 N N . ALA A 1 122 ? -21.718 0.026 2.116 1.00 75.50 122 ALA A N 1
ATOM 941 C CA . ALA A 1 122 ? -20.277 -0.144 2.026 1.00 75.50 122 ALA A CA 1
ATOM 942 C C . ALA A 1 122 ? -19.970 -1.636 1.923 1.00 75.50 122 ALA A C 1
ATOM 944 O O . ALA A 1 122 ? -20.694 -2.462 2.476 1.00 75.50 122 ALA A O 1
ATOM 945 N N . GLU A 1 123 ? -18.875 -1.955 1.252 1.00 77.81 123 GLU A N 1
ATOM 946 C CA . GLU A 1 123 ? -18.298 -3.291 1.235 1.00 77.81 123 GLU A CA 1
ATOM 947 C C . GLU A 1 123 ? -16.964 -3.235 1.973 1.00 77.81 123 GLU A C 1
ATOM 949 O O . GLU A 1 123 ? -16.201 -2.276 1.825 1.00 77.81 123 GLU A O 1
ATOM 954 N N . VAL A 1 124 ? -16.695 -4.256 2.783 1.00 77.88 124 VAL A N 1
ATOM 955 C CA . VAL A 1 124 ? -15.406 -4.432 3.449 1.00 77.88 124 VAL A CA 1
ATOM 956 C C . VAL A 1 124 ? -14.661 -5.526 2.705 1.00 77.88 124 VAL A C 1
ATOM 958 O O . VAL A 1 124 ? -15.110 -6.669 2.662 1.00 77.88 124 VAL A O 1
ATOM 961 N N . TYR A 1 125 ? -13.524 -5.165 2.120 1.00 71.81 125 TYR A N 1
ATOM 962 C CA . TYR A 1 125 ? -12.635 -6.0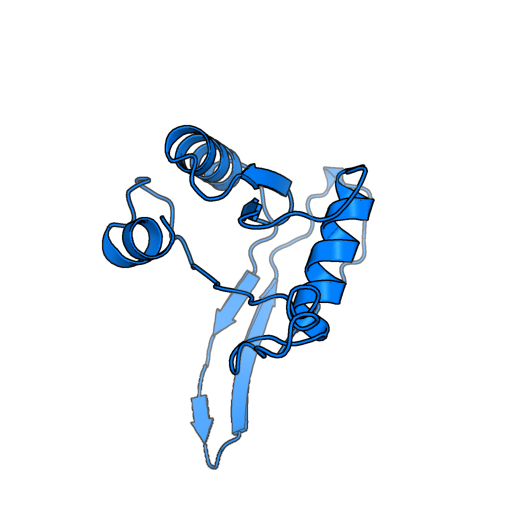99 1.444 1.00 71.81 125 TYR A CA 1
ATOM 963 C C . TYR A 1 125 ? -11.504 -6.482 2.394 1.00 71.81 125 TYR A C 1
ATOM 965 O O . TYR A 1 125 ? -10.796 -5.609 2.897 1.00 71.81 125 TYR A O 1
ATOM 973 N N . LEU A 1 126 ? -11.332 -7.783 2.624 1.00 71.75 126 LEU A N 1
ATOM 974 C CA . LEU A 1 126 ? -10.150 -8.331 3.277 1.00 71.75 126 LEU A CA 1
ATOM 975 C C . LEU A 1 126 ? -9.233 -8.883 2.187 1.00 71.75 126 LEU A C 1
ATOM 977 O O . LEU A 1 126 ? -9.643 -9.751 1.419 1.00 71.75 126 LEU A O 1
ATOM 981 N N . VAL A 1 127 ? -8.014 -8.362 2.116 1.00 65.81 127 VAL A N 1
ATOM 982 C CA . VAL A 1 127 ? -6.975 -8.857 1.210 1.00 65.81 127 VAL A CA 1
ATOM 983 C C . VAL A 1 127 ? -5.900 -9.484 2.089 1.00 65.81 127 VAL A C 1
ATOM 985 O O . VAL A 1 127 ? -5.391 -8.810 2.986 1.00 65.81 127 VAL A O 1
ATOM 988 N N . LEU A 1 128 ? -5.651 -10.777 1.880 1.00 56.66 128 LEU A N 1
ATOM 989 C CA . LEU A 1 128 ? -4.664 -11.593 2.593 1.00 56.66 128 LEU A CA 1
ATOM 990 C C . LEU A 1 128 ? -3.439 -11.823 1.711 1.00 56.66 128 LEU A C 1
ATOM 992 O O . LEU A 1 128 ? -3.642 -11.989 0.486 1.00 56.66 128 LEU A O 1
#

Foldseek 3Di:
DQVCCQPVVPAPQDDDDGDDAADQPVVPPVDGDPRHDPVSVVVQVVLCVVVVNPDRDPPKDADPSPDIDHPVDPVVVNVSRVVVSPDDDWDWDWDPWDADPNDTDIDIDTHDDDPVVVDPDDDDDDDD

Radius of gyration: 17.23 Å; chains: 1; bounding box: 43×39×39 Å

Secondary structure (DSSP, 8-state):
-HHHHHHH--STT--PPP---B-STTTTSS---TTB-HHHHHHHHHHHHHHT-SS--SSEEEETTTEEEETT-HHHHHHHHHHHHHS----EEEEEEEEETTEEEEEEEEPPPPGGG------PPP--

Sequence (128 aa):
MLKLLDSAQPVPGAQIIVLSEHVDYWNHDGWVDPYSSRVFTDRQSAYSVRFGLASPYAPEMVVDGQGEFVGSNVRNANLAIEKARVQQKVAVKISGVSIENGVLRAYVETGMLPEHTGKHKAEVYLVL

pLDDT: mean 91.42, std 7.98, range [56.66, 97.88]